Protein AF-A0A081K734-F1 (afdb_monomer)

Secondary structure (DSSP, 8-state):
-EEEEETT-PPTT-TTS-EEEEEEEE--EE--TTSSSTT-EEB-EEEEEEEESSHHHHHHHHHHHHHHHTT-SEEEE--TTT--SSEEEE-S-----BSS----B-TTSPBPPPTTBSP-SSHHHHHHHHHHHTT--HHHHTT---SS----SS---S--STTTTTTTTT--

Sequence (172 aa):
MTIELHKNKSVDGYPRVGSFKIIYNFRSGIQGKEHYHPGVRYDGTQRECFLPANSRGIEVLAMLKIAWERRLIFTIDKSETTQKENQIVWNGIHHKTSPTDDGGFDANGKPIYIRNAFPDMNYLDNVTLELASMGVRPSDIKGMNITKRTTLDGMKTEGDDEAFQLVSDAAK

InterPro domains:
  IPR039396 Deltex, C-terminal [PF18102] (1-136)
  IPR039398 Deltex family [PTHR12622] (1-136)
  IPR039399 Deltex, C-terminal domain superfamily [G3DSA:3.30.390.130] (1-137)

Nearest PDB structures (foldseek):
  3pg6-assembly2_B  TM=9.409E-01  e=2.836E-15  Homo sapiens
  6y5n-assembly2_B  TM=9.021E-01  e=1.923E-15  Homo sapiens
  6y5p-assembly1_A  TM=9.105E-01  e=9.696E-15  Homo sapiens
  6y2x-assembly1_A  TM=9.098E-01  e=1.627E-14  Homo sapiens
  6y3j-assembly1_A  TM=9.189E-01  e=7.688E-14  Homo sapiens

Mean predicted aligned error: 8.6 Å

Organism: NCBI:txid305900

Structure (mmCIF, N/CA/C/O backbone):
data_AF-A0A081K734-F1
#
_entry.id   AF-A0A081K734-F1
#
loop_
_atom_site.group_PDB
_atom_site.id
_atom_site.type_symbol
_atom_site.label_atom_id
_atom_site.label_alt_id
_atom_site.label_comp_id
_atom_site.label_asym_id
_atom_site.label_entity_id
_atom_site.label_seq_id
_atom_site.pdbx_PDB_ins_code
_atom_site.Cartn_x
_atom_site.Cartn_y
_atom_site.Cartn_z
_atom_site.occupancy
_atom_site.B_iso_or_equiv
_atom_site.auth_seq_id
_atom_site.auth_comp_id
_atom_site.auth_asym_id
_atom_site.auth_atom_id
_atom_site.pdbx_PDB_model_num
ATOM 1 N N . MET A 1 1 ? -6.985 8.214 -2.481 1.00 90.88 1 MET A N 1
ATOM 2 C CA . MET A 1 1 ? -5.807 7.658 -3.175 1.00 90.88 1 MET A CA 1
ATOM 3 C C 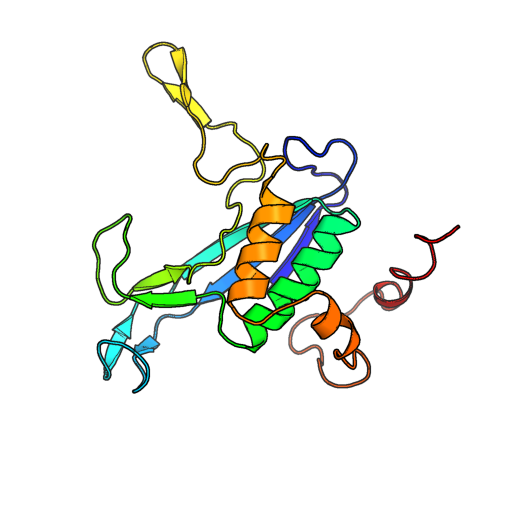. MET A 1 1 ? -5.440 8.603 -4.307 1.00 90.88 1 MET A C 1
ATOM 5 O O . MET A 1 1 ? -6.325 8.948 -5.078 1.00 90.88 1 MET A O 1
ATOM 9 N N . THR A 1 2 ? -4.181 9.027 -4.389 1.00 95.19 2 THR A N 1
ATOM 10 C CA . THR A 1 2 ? -3.638 9.853 -5.484 1.00 95.19 2 THR A CA 1
ATOM 11 C C . THR A 1 2 ? -2.547 9.065 -6.200 1.00 95.19 2 THR A C 1
ATOM 13 O O . THR A 1 2 ? -1.864 8.263 -5.565 1.00 95.19 2 THR A O 1
ATOM 16 N N . ILE A 1 3 ? -2.399 9.253 -7.512 1.00 96.38 3 ILE A N 1
ATOM 17 C CA . ILE A 1 3 ? -1.407 8.545 -8.326 1.00 96.38 3 ILE A CA 1
ATOM 18 C C . ILE A 1 3 ? -0.597 9.565 -9.117 1.00 96.38 3 ILE A C 1
ATOM 20 O O . ILE A 1 3 ? -1.166 10.406 -9.808 1.00 96.38 3 ILE A O 1
ATOM 24 N N . GLU A 1 4 ? 0.720 9.443 -9.044 1.00 97.06 4 GLU A N 1
ATOM 25 C CA . GLU A 1 4 ? 1.687 10.253 -9.777 1.00 97.06 4 GLU A CA 1
ATOM 26 C C . GLU A 1 4 ? 2.503 9.340 -10.700 1.00 97.06 4 GLU A C 1
ATOM 28 O O . GLU A 1 4 ? 3.000 8.297 -10.273 1.00 97.06 4 GLU A O 1
ATOM 33 N N . LEU A 1 5 ? 2.646 9.713 -11.975 1.00 96.69 5 LEU A N 1
ATOM 34 C CA . LEU A 1 5 ? 3.512 9.008 -12.922 1.00 96.69 5 LEU A CA 1
ATOM 35 C C . LEU A 1 5 ? 4.877 9.696 -12.989 1.00 96.69 5 LEU A C 1
ATOM 37 O O . LEU A 1 5 ? 4.996 10.833 -13.444 1.00 96.69 5 LEU A O 1
ATOM 41 N N . HIS A 1 6 ? 5.929 8.973 -12.628 1.00 95.31 6 HIS A N 1
ATOM 42 C CA . HIS A 1 6 ? 7.305 9.392 -12.843 1.00 95.31 6 HIS A CA 1
ATOM 43 C C . HIS A 1 6 ? 7.858 8.772 -14.131 1.00 95.31 6 HIS A C 1
ATOM 45 O O . HIS A 1 6 ? 8.355 7.646 -14.127 1.00 95.31 6 HIS A O 1
ATOM 51 N N . LYS A 1 7 ? 7.825 9.524 -15.238 1.00 91.38 7 LYS A N 1
ATOM 52 C CA . LYS A 1 7 ? 8.294 9.045 -16.555 1.00 91.38 7 LYS A CA 1
ATOM 53 C C . LYS A 1 7 ? 9.778 8.637 -16.567 1.00 91.38 7 LYS A C 1
ATOM 55 O O . LYS A 1 7 ? 10.128 7.646 -17.192 1.00 91.38 7 LYS A O 1
ATOM 60 N N . ASN A 1 8 ? 10.623 9.357 -15.824 1.00 92.50 8 ASN A N 1
ATOM 61 C CA . ASN A 1 8 ? 12.086 9.192 -15.842 1.00 92.50 8 ASN A CA 1
ATOM 62 C C . ASN A 1 8 ? 12.664 8.624 -14.533 1.00 92.50 8 ASN A C 1
ATOM 64 O O . ASN A 1 8 ? 13.848 8.803 -14.259 1.00 92.50 8 ASN A O 1
ATOM 68 N N . LYS A 1 9 ? 11.839 7.993 -13.687 1.00 94.44 9 LYS A N 1
ATOM 69 C CA . LYS A 1 9 ? 12.305 7.349 -12.449 1.00 94.44 9 LYS A CA 1
ATOM 70 C C . LYS A 1 9 ? 11.831 5.906 -12.420 1.00 94.44 9 LYS A C 1
ATOM 72 O O . LYS A 1 9 ? 10.650 5.658 -12.183 1.00 94.44 9 LYS A O 1
ATOM 77 N N . SER A 1 10 ? 12.745 4.981 -12.672 1.00 96.69 10 SER A N 1
ATOM 78 C CA . SER A 1 10 ? 12.504 3.546 -12.523 1.00 96.69 10 SER A CA 1
ATOM 79 C C . SER A 1 10 ? 12.528 3.140 -11.049 1.00 96.69 10 SER A C 1
ATOM 81 O O . SER A 1 10 ? 13.129 3.827 -10.226 1.00 96.69 10 SER A O 1
ATOM 83 N N . VAL A 1 11 ? 11.887 2.016 -10.735 1.00 97.56 11 VAL A N 1
ATOM 84 C CA . VAL A 1 11 ? 12.145 1.278 -9.491 1.00 97.56 11 VAL A CA 1
ATOM 85 C C . VAL A 1 11 ? 13.214 0.217 -9.747 1.00 97.56 11 VAL A C 1
ATOM 87 O O . VAL A 1 11 ? 13.365 -0.246 -10.886 1.00 97.56 11 VAL A O 1
ATOM 90 N N . ASP A 1 12 ? 13.941 -0.188 -8.708 1.00 96.94 12 ASP A N 1
ATOM 91 C CA . ASP A 1 12 ? 14.990 -1.197 -8.835 1.00 96.94 12 ASP A CA 1
ATOM 92 C C . ASP A 1 12 ? 14.443 -2.501 -9.430 1.00 96.94 12 ASP A C 1
ATOM 94 O O . ASP A 1 12 ? 13.332 -2.956 -9.145 1.00 96.94 12 ASP A O 1
ATOM 98 N N . GLY A 1 13 ? 15.230 -3.108 -10.317 1.00 95.75 13 GLY A N 1
ATOM 99 C CA . GLY A 1 13 ? 14.833 -4.325 -11.019 1.00 95.75 13 GLY A CA 1
ATOM 100 C C . GLY A 1 13 ? 13.932 -4.123 -12.244 1.00 95.75 13 GLY A C 1
ATOM 101 O O . GLY A 1 13 ? 13.741 -5.065 -13.008 1.00 95.75 13 GLY A O 1
ATOM 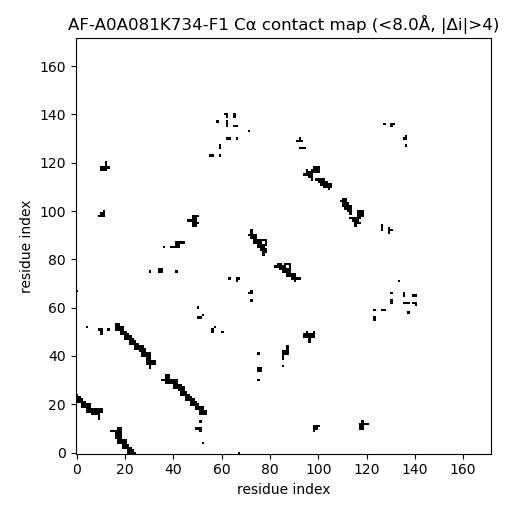102 N N . TYR A 1 14 ? 13.450 -2.902 -12.496 1.00 95.62 14 TYR A N 1
ATOM 103 C CA . TYR A 1 14 ? 12.657 -2.556 -13.680 1.00 95.62 14 TYR A CA 1
ATOM 104 C C . TYR A 1 14 ? 13.304 -1.386 -14.444 1.00 95.62 14 TYR A C 1
ATOM 106 O O . TYR A 1 14 ? 12.763 -0.279 -14.470 1.00 95.62 14 TYR A O 1
ATOM 114 N N . PRO A 1 15 ? 14.485 -1.586 -15.062 1.00 94.19 15 PRO A N 1
ATOM 115 C CA . PRO A 1 15 ? 15.198 -0.509 -15.738 1.00 94.19 15 PRO A CA 1
ATOM 116 C C . PRO A 1 15 ? 14.451 -0.037 -16.992 1.00 94.19 15 PRO A C 1
ATOM 118 O O . PRO A 1 15 ? 13.820 -0.831 -17.689 1.00 94.19 15 PRO A O 1
ATOM 121 N N . ARG A 1 16 ? 14.605 1.251 -17.331 1.00 92.81 16 ARG A N 1
ATOM 122 C CA . ARG A 1 16 ? 14.065 1.894 -18.552 1.00 92.81 16 ARG A CA 1
ATOM 123 C C . ARG A 1 16 ? 12.537 1.991 -18.629 1.00 92.81 16 ARG A C 1
ATOM 125 O O . ARG A 1 16 ? 12.017 2.400 -19.661 1.00 92.81 16 ARG A O 1
ATOM 132 N N . VAL A 1 17 ? 11.824 1.671 -17.553 1.00 94.38 17 VAL A N 1
ATOM 133 C CA . VAL A 1 17 ? 10.398 1.992 -17.406 1.00 94.38 17 VAL A CA 1
ATOM 134 C C . VAL A 1 17 ? 10.222 3.044 -16.319 1.00 94.38 17 VAL A C 1
ATOM 136 O O . VAL A 1 17 ? 11.021 3.111 -15.385 1.00 94.38 17 VAL A O 1
ATOM 139 N N . GLY A 1 18 ? 9.195 3.885 -16.434 1.00 96.50 18 GLY A N 1
ATOM 140 C CA . GLY A 1 18 ? 8.845 4.826 -15.370 1.00 96.50 18 GLY A CA 1
ATOM 141 C C . GLY A 1 18 ? 8.343 4.113 -14.110 1.00 96.50 18 GLY A C 1
ATOM 142 O O . GLY A 1 18 ? 8.350 2.883 -14.014 1.00 96.50 18 GLY A O 1
ATOM 143 N N . SER A 1 19 ? 7.829 4.878 -13.154 1.00 98.00 19 SER A N 1
ATOM 144 C CA . SER A 1 19 ? 7.158 4.336 -11.970 1.00 98.00 19 SER A CA 1
ATOM 145 C C . SER A 1 19 ? 5.876 5.089 -11.656 1.00 98.00 19 SER A C 1
ATOM 147 O O . SER A 1 19 ? 5.764 6.287 -11.906 1.00 98.00 19 SER A O 1
AT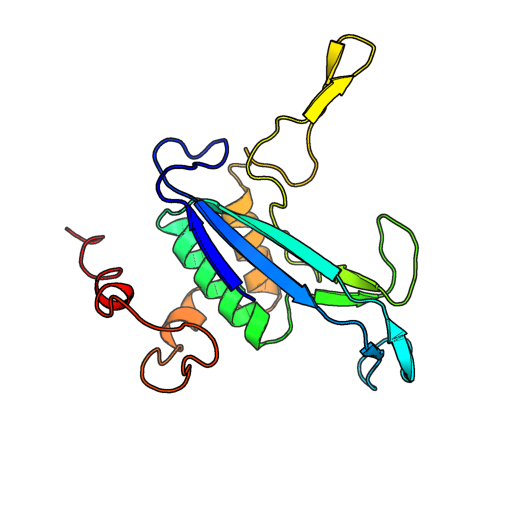OM 149 N N . PHE A 1 20 ? 4.903 4.385 -11.091 1.00 98.38 20 PHE A N 1
ATOM 150 C CA . PHE A 1 20 ? 3.770 5.003 -10.423 1.00 98.38 20 PHE A CA 1
ATOM 151 C C . PHE A 1 20 ? 4.106 5.171 -8.949 1.00 98.38 20 PHE A C 1
ATOM 153 O O . PHE A 1 20 ? 4.473 4.198 -8.291 1.00 98.38 20 PHE A O 1
ATOM 160 N N . LYS A 1 21 ? 3.933 6.382 -8.427 1.00 98.25 21 LYS A N 1
ATOM 161 C CA . LYS A 1 21 ? 3.871 6.651 -6.995 1.00 98.25 21 LYS A CA 1
ATOM 162 C C . LYS A 1 21 ? 2.404 6.761 -6.595 1.00 98.25 21 LYS A C 1
ATOM 164 O O . LYS A 1 21 ? 1.664 7.594 -7.110 1.00 98.25 21 LYS A O 1
ATOM 169 N N . ILE A 1 22 ? 1.978 5.903 -5.682 1.00 98.31 22 ILE A N 1
ATOM 170 C CA . ILE A 1 22 ? 0.630 5.882 -5.125 1.00 98.31 22 ILE A CA 1
ATOM 171 C C . ILE A 1 22 ? 0.699 6.479 -3.722 1.00 98.31 22 ILE A C 1
ATOM 173 O O . ILE A 1 22 ? 1.499 6.045 -2.891 1.00 98.31 22 ILE A O 1
ATOM 177 N N . ILE A 1 23 ? -0.161 7.458 -3.456 1.00 97.94 23 ILE A N 1
ATOM 178 C CA . ILE A 1 23 ? -0.246 8.155 -2.176 1.00 97.94 23 ILE A CA 1
ATOM 179 C C . ILE A 1 23 ? -1.616 7.885 -1.557 1.00 97.94 23 ILE A C 1
ATOM 181 O O . ILE A 1 23 ? -2.665 8.264 -2.093 1.00 97.94 23 ILE A O 1
ATOM 185 N N . TYR A 1 24 ? -1.608 7.245 -0.392 1.00 97.25 24 TYR A N 1
ATOM 186 C CA . TYR A 1 24 ? -2.777 7.113 0.467 1.00 97.25 24 TYR A CA 1
ATOM 187 C C . TYR A 1 24 ? -2.688 8.157 1.570 1.00 97.25 24 TYR A C 1
ATOM 189 O O . TYR A 1 24 ? -1.690 8.222 2.283 1.00 97.25 24 TYR A O 1
ATOM 197 N N . ASN A 1 25 ? -3.729 8.973 1.705 1.00 95.19 25 ASN A N 1
ATOM 198 C CA . ASN A 1 25 ? -3.804 10.012 2.721 1.00 95.19 25 ASN A CA 1
ATOM 199 C C . ASN A 1 25 ? -5.078 9.818 3.541 1.00 95.19 25 ASN A C 1
ATOM 201 O O . ASN A 1 25 ? -6.180 9.838 2.989 1.00 95.19 25 ASN A O 1
ATOM 205 N N . PHE A 1 26 ? -4.909 9.642 4.846 1.00 95.19 26 PHE A N 1
ATOM 206 C CA . PHE A 1 26 ? -5.985 9.477 5.805 1.00 95.19 26 PHE A C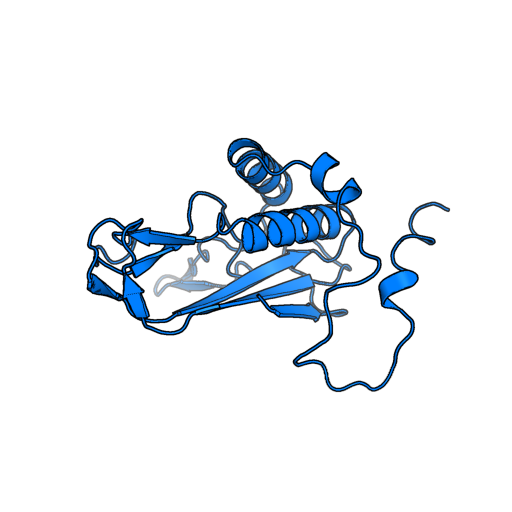A 1
ATOM 207 C C . PHE A 1 26 ? -5.932 10.579 6.850 1.00 95.19 26 PHE A C 1
ATOM 209 O O . PHE A 1 26 ? -4.891 10.853 7.445 1.00 95.19 26 PHE A O 1
ATOM 216 N N . ARG A 1 27 ? -7.092 11.172 7.123 1.00 96.25 27 ARG A N 1
ATOM 217 C CA . ARG A 1 27 ? -7.267 12.084 8.254 1.00 96.25 27 ARG A CA 1
ATOM 218 C C . ARG A 1 27 ? -7.504 11.278 9.530 1.00 96.25 27 ARG A C 1
ATOM 220 O O . ARG A 1 27 ? -8.001 10.157 9.461 1.00 96.25 27 ARG A O 1
ATOM 227 N N . SER A 1 28 ? -7.187 11.866 10.683 1.00 96.00 28 SER A N 1
ATOM 228 C CA . SER A 1 28 ? -7.637 11.328 11.971 1.00 96.00 28 SER A CA 1
ATOM 229 C C . SER A 1 28 ? -9.162 11.267 12.016 1.00 96.00 28 SER A C 1
ATOM 231 O O . SER A 1 28 ? -9.842 12.089 11.394 1.00 96.00 28 SER A O 1
ATOM 233 N N . GLY A 1 29 ? -9.696 10.339 12.799 1.00 96.44 29 GLY A N 1
ATOM 234 C CA . GLY A 1 29 ? -11.134 10.157 12.914 1.00 96.44 29 GLY A CA 1
ATOM 235 C C . GLY A 1 29 ? -11.536 9.382 14.157 1.00 96.44 29 GLY A C 1
ATOM 236 O O . GLY A 1 29 ? -10.741 9.170 15.073 1.00 96.44 29 GLY A O 1
ATOM 237 N N . ILE A 1 30 ? -12.805 8.986 14.175 1.00 97.62 30 ILE A N 1
ATOM 238 C CA . ILE A 1 30 ? -13.407 8.155 15.215 1.00 97.62 30 ILE A CA 1
ATOM 239 C C . ILE A 1 30 ? -13.812 6.827 14.585 1.00 97.62 30 ILE A C 1
ATOM 241 O O . ILE A 1 30 ? -14.371 6.803 13.487 1.00 97.62 30 ILE A O 1
ATOM 245 N N . GLN A 1 31 ? -13.512 5.728 15.267 1.00 97.19 31 GLN A N 1
ATOM 246 C CA . GLN A 1 31 ? -13.866 4.385 14.835 1.00 97.19 31 GLN A CA 1
ATOM 247 C C . GLN A 1 31 ? -15.388 4.219 14.738 1.00 97.19 31 GLN A C 1
ATOM 249 O O . GLN A 1 31 ? -16.118 4.433 15.708 1.00 97.19 31 GLN A O 1
ATOM 254 N N . GLY A 1 32 ? -15.856 3.836 13.547 1.00 93.62 32 GLY A N 1
ATOM 255 C CA . GLY A 1 32 ? -17.226 3.388 13.293 1.00 93.62 32 GLY A CA 1
ATOM 256 C C . GLY A 1 32 ? -17.571 2.056 13.972 1.00 93.62 32 GLY A C 1
ATOM 257 O O . GLY A 1 32 ? -16.734 1.437 14.626 1.00 93.62 32 GLY A O 1
ATOM 258 N N . LYS A 1 33 ? -18.822 1.612 13.807 1.00 95.88 33 LYS A N 1
ATOM 259 C CA . LYS A 1 33 ? -19.358 0.382 14.429 1.00 95.88 33 LYS A CA 1
ATOM 260 C C . LYS A 1 33 ? -18.709 -0.899 13.898 1.00 95.88 33 LYS A C 1
ATOM 262 O O . LYS A 1 33 ? -18.798 -1.936 14.536 1.00 95.88 33 LYS A O 1
ATOM 267 N N . GLU A 1 34 ? -18.116 -0.813 12.718 1.00 89.88 34 GLU A N 1
ATOM 268 C CA . GLU A 1 34 ? -17.415 -1.875 12.010 1.00 89.88 34 GLU A CA 1
ATOM 269 C C . GLU A 1 34 ? -15.986 -2.117 12.513 1.00 89.88 34 GLU A C 1
ATOM 271 O O . GLU A 1 34 ? -15.402 -3.146 12.187 1.00 89.88 34 GLU A O 1
ATOM 276 N N . HIS A 1 35 ? -15.413 -1.187 13.283 1.00 92.56 35 HIS A N 1
ATOM 277 C CA . HIS A 1 35 ? -14.051 -1.313 13.801 1.00 92.56 35 HIS A CA 1
ATOM 278 C C . HIS A 1 35 ? -14.026 -1.970 15.184 1.00 92.56 35 HIS A C 1
ATOM 280 O O . HIS A 1 35 ? -15.038 -2.021 15.882 1.00 92.56 35 HIS A O 1
ATOM 286 N N . TYR A 1 36 ? -12.841 -2.427 15.597 1.00 89.69 36 TYR A N 1
ATOM 287 C CA . TYR A 1 36 ? -12.644 -3.172 16.842 1.00 89.69 36 TYR A CA 1
ATOM 288 C C . TYR A 1 36 ? -13.041 -2.381 18.103 1.00 89.69 36 TYR A C 1
ATOM 290 O O . TYR A 1 36 ? -13.608 -2.953 19.032 1.00 89.69 36 TYR A O 1
ATOM 298 N N . HIS A 1 37 ? -12.824 -1.059 18.123 1.00 94.00 37 HIS A N 1
ATOM 299 C CA . HIS A 1 37 ? -13.179 -0.189 19.249 1.00 94.00 37 HIS A CA 1
ATOM 300 C C . HIS A 1 37 ? -14.077 0.990 18.820 1.00 94.00 37 HIS A C 1
ATOM 302 O O . HIS A 1 37 ? -13.594 2.121 18.687 1.00 94.00 37 HIS A O 1
ATOM 308 N N . PRO A 1 38 ? -15.395 0.784 18.620 1.00 96.38 38 PRO A N 1
ATOM 309 C CA . PRO A 1 38 ? -16.305 1.849 18.200 1.00 96.38 38 PRO A CA 1
ATOM 310 C C . PRO A 1 38 ? -16.290 3.058 19.147 1.00 96.38 38 PRO A C 1
ATOM 312 O O . PRO A 1 38 ? -16.317 2.913 20.368 1.00 96.38 38 PRO A O 1
ATOM 315 N N . GLY A 1 39 ? -16.272 4.269 18.586 1.00 97.19 39 GLY A N 1
ATOM 316 C CA . GLY A 1 39 ? -16.233 5.525 19.347 1.00 97.19 39 GLY A CA 1
ATOM 317 C C . GLY A 1 39 ? -14.835 5.968 19.798 1.00 97.19 39 GLY A C 1
ATOM 318 O O . GLY A 1 39 ? -14.680 7.100 20.256 1.00 97.19 39 GLY A O 1
ATOM 319 N N . VAL A 1 40 ? -13.806 5.135 19.623 1.00 97.94 40 VAL A N 1
ATOM 320 C CA . VAL A 1 40 ? -12.419 5.476 19.970 1.00 97.94 40 VAL A CA 1
ATOM 321 C C . VAL A 1 40 ? -11.731 6.210 18.818 1.00 97.94 40 VAL A C 1
ATOM 323 O O . VAL A 1 40 ? -11.957 5.925 17.640 1.00 97.94 40 VAL A O 1
ATOM 326 N N . ARG A 1 41 ? -10.875 7.181 19.148 1.00 97.69 41 ARG A N 1
ATOM 327 C CA . ARG A 1 41 ? -10.091 7.938 18.163 1.00 97.69 41 ARG A CA 1
ATOM 328 C C . ARG A 1 41 ? -9.001 7.073 17.523 1.00 97.69 41 ARG A C 1
ATOM 330 O O . ARG A 1 41 ? -8.367 6.271 18.200 1.00 97.69 41 ARG A O 1
ATOM 337 N N . TYR A 1 42 ? -8.739 7.317 16.243 1.00 97.38 42 TYR A N 1
ATOM 338 C CA . TYR A 1 42 ? -7.523 6.900 15.546 1.00 97.38 42 TYR A CA 1
ATOM 339 C C . TYR A 1 42 ? -6.839 8.112 14.905 1.00 97.38 42 TYR A C 1
ATOM 341 O O . TYR A 1 42 ? -7.488 9.113 14.572 1.00 97.38 42 TYR A O 1
ATOM 349 N N . ASP A 1 43 ? -5.526 8.020 14.710 1.00 95.69 43 ASP A N 1
ATOM 350 C CA . ASP A 1 43 ? -4.749 9.082 14.078 1.00 95.69 43 ASP A CA 1
ATOM 351 C C . ASP A 1 43 ? -4.598 8.875 12.570 1.00 95.69 43 ASP A C 1
ATOM 353 O O . ASP A 1 43 ? -4.524 7.753 12.067 1.00 95.69 43 ASP A O 1
ATOM 357 N N . GLY A 1 44 ? -4.584 9.992 11.842 1.00 95.31 44 GLY A N 1
ATOM 358 C CA . GLY A 1 44 ? -4.365 10.017 10.406 1.00 95.31 44 GLY A CA 1
ATOM 359 C C . GLY A 1 44 ? -2.946 9.600 10.042 1.00 95.31 44 GLY A C 1
ATOM 360 O O . GLY A 1 44 ? -2.020 9.644 10.852 1.00 95.31 44 GLY A O 1
ATOM 361 N N . THR A 1 45 ? -2.765 9.208 8.789 1.00 95.75 45 THR A N 1
ATOM 362 C CA . THR A 1 45 ? -1.462 8.802 8.271 1.00 95.75 45 THR A CA 1
ATOM 363 C C . THR A 1 45 ? -1.384 9.050 6.774 1.00 95.75 45 THR A C 1
ATOM 365 O O . THR A 1 45 ? -2.400 9.086 6.078 1.00 95.75 45 THR A O 1
ATOM 368 N N . GLN A 1 46 ? -0.160 9.175 6.275 1.00 97.06 46 GLN A N 1
ATOM 369 C CA . GLN A 1 46 ? 0.136 9.177 4.853 1.00 97.06 46 GLN A CA 1
ATOM 370 C C . GLN A 1 46 ? 1.073 8.012 4.548 1.00 97.06 46 GLN A C 1
ATOM 372 O O . GLN A 1 46 ? 2.043 7.771 5.270 1.00 97.06 46 GLN A O 1
ATOM 377 N N . ARG A 1 47 ? 0.775 7.278 3.477 1.00 96.62 47 ARG A N 1
ATOM 378 C CA . ARG A 1 47 ? 1.596 6.172 2.982 1.00 96.62 47 ARG A CA 1
ATOM 379 C C . ARG A 1 47 ? 1.887 6.385 1.510 1.00 96.62 47 ARG A C 1
ATOM 381 O O . ARG A 1 47 ? 0.983 6.696 0.736 1.00 96.62 47 ARG A O 1
ATOM 388 N N . GLU A 1 48 ? 3.141 6.181 1.143 1.00 98.00 48 GLU A N 1
ATOM 389 C CA . GLU A 1 48 ? 3.604 6.227 -0.236 1.00 98.00 48 GLU A CA 1
ATOM 390 C C . GLU A 1 48 ? 4.059 4.836 -0.654 1.00 98.00 48 GLU A C 1
ATOM 392 O O . GLU A 1 48 ? 4.636 4.092 0.143 1.00 98.00 48 GLU A O 1
ATOM 397 N N . CYS A 1 49 ? 3.762 4.471 -1.893 1.00 98.19 49 CYS A N 1
ATOM 398 C CA . CYS A 1 49 ? 4.142 3.183 -2.445 1.00 98.19 49 CYS A CA 1
ATOM 399 C C . CYS A 1 49 ? 4.331 3.249 -3.956 1.00 98.19 49 CYS A C 1
ATOM 401 O O . CYS A 1 49 ? 3.923 4.216 -4.599 1.00 98.19 49 CYS A O 1
ATOM 403 N N . PHE A 1 50 ? 4.987 2.233 -4.507 1.00 98.56 50 PHE A N 1
ATOM 404 C CA . PHE A 1 50 ? 5.531 2.277 -5.854 1.00 98.56 50 PHE A CA 1
ATOM 405 C C . PHE A 1 50 ? 5.158 1.041 -6.672 1.00 98.56 50 PHE A C 1
ATOM 407 O O . PHE A 1 50 ? 5.088 -0.076 -6.156 1.00 98.56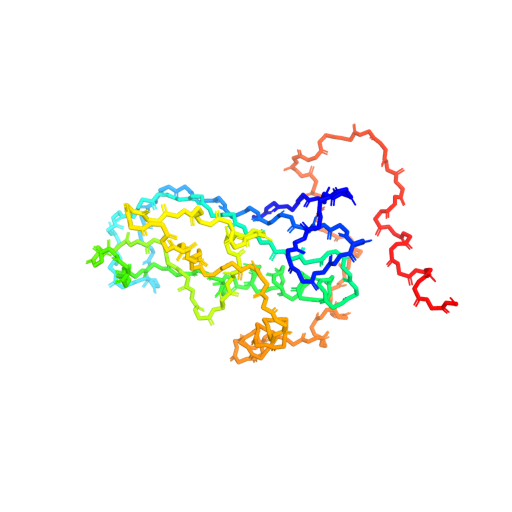 50 PHE A O 1
ATOM 414 N N . LEU A 1 51 ? 4.953 1.252 -7.972 1.00 98.44 51 LEU A N 1
ATOM 415 C CA . LEU A 1 51 ? 4.834 0.208 -8.991 1.00 98.44 51 LEU A CA 1
ATOM 416 C C . LEU A 1 51 ? 5.686 0.587 -10.209 1.00 98.44 51 LEU A C 1
ATOM 418 O O . LEU A 1 51 ? 5.770 1.774 -10.531 1.00 98.44 51 LEU A O 1
ATOM 422 N N . PRO A 1 52 ? 6.279 -0.376 -10.933 1.00 98.06 52 PRO A N 1
ATOM 423 C CA . PRO A 1 52 ? 6.847 -0.093 -12.245 1.00 98.06 52 PRO A CA 1
ATOM 424 C C . PRO A 1 52 ? 5.737 0.332 -13.219 1.00 98.06 52 PRO A C 1
ATOM 426 O O . PRO A 1 52 ? 4.657 -0.255 -13.238 1.00 98.06 52 PRO A O 1
ATOM 429 N N . ALA A 1 53 ? 5.992 1.334 -14.058 1.00 97.06 53 ALA A N 1
ATOM 430 C CA . ALA A 1 53 ? 5.048 1.796 -15.075 1.00 97.06 53 ALA A CA 1
ATOM 431 C C . ALA A 1 53 ? 5.158 0.955 -16.358 1.00 97.06 53 ALA A C 1
ATOM 433 O O . ALA A 1 53 ? 5.504 1.456 -17.426 1.00 97.06 53 ALA A O 1
ATOM 434 N N . ASN A 1 54 ? 4.904 -0.347 -16.229 1.00 94.69 54 ASN A N 1
ATOM 435 C CA . ASN A 1 54 ? 4.825 -1.311 -17.328 1.00 94.69 54 ASN A CA 1
ATOM 436 C C . ASN A 1 54 ? 3.438 -1.980 -17.361 1.00 94.69 54 ASN A C 1
ATOM 438 O O . ASN A 1 54 ? 2.590 -1.701 -16.515 1.00 94.69 54 ASN A O 1
ATOM 442 N N . SER A 1 55 ? 3.196 -2.876 -18.321 1.00 95.81 55 SER A N 1
ATOM 443 C CA . SER A 1 55 ? 1.891 -3.532 -18.505 1.00 95.81 55 SER A CA 1
ATOM 444 C C . SER A 1 55 ? 1.371 -4.232 -17.241 1.00 95.81 55 SER A C 1
ATOM 446 O O . SER A 1 55 ? 0.225 -4.019 -16.848 1.00 95.81 55 SER A O 1
ATOM 448 N N . ARG A 1 56 ? 2.219 -5.008 -16.554 1.00 96.31 56 ARG A N 1
ATOM 449 C CA . ARG A 1 56 ? 1.857 -5.697 -15.301 1.00 96.31 56 ARG A CA 1
ATOM 450 C C . ARG A 1 56 ? 1.602 -4.718 -14.154 1.00 96.31 56 ARG A C 1
ATOM 452 O O . ARG A 1 56 ? 0.646 -4.889 -13.407 1.00 96.31 56 ARG A O 1
ATOM 459 N N . GLY A 1 57 ? 2.411 -3.668 -14.031 1.00 97.00 57 GLY A N 1
ATOM 460 C CA . GLY A 1 57 ? 2.203 -2.624 -13.030 1.00 97.00 57 GLY A CA 1
ATOM 461 C C . GLY A 1 57 ? 0.925 -1.813 -13.261 1.00 97.00 57 GLY A C 1
ATOM 462 O O . GLY A 1 57 ? 0.256 -1.463 -12.294 1.00 97.00 57 GLY A O 1
ATOM 463 N N . ILE A 1 58 ? 0.535 -1.568 -14.517 1.00 96.62 58 ILE A N 1
ATOM 464 C CA . ILE A 1 58 ? -0.747 -0.932 -14.874 1.00 96.62 58 ILE A CA 1
ATOM 465 C C . ILE A 1 58 ? -1.929 -1.815 -14.456 1.00 96.62 58 ILE A C 1
ATOM 467 O O . ILE A 1 58 ? -2.893 -1.311 -13.878 1.00 96.62 58 ILE A O 1
ATOM 471 N N . GLU A 1 59 ? -1.850 -3.123 -14.708 1.00 96.69 59 GLU A N 1
ATOM 472 C CA . GLU A 1 59 ? -2.880 -4.082 -14.290 1.00 96.69 59 GLU A CA 1
ATOM 473 C C . GLU A 1 59 ? -3.043 -4.095 -12.762 1.00 96.69 59 GLU A C 1
ATOM 475 O O . GLU A 1 59 ? -4.149 -3.890 -12.255 1.00 96.69 59 GLU A O 1
ATOM 480 N N . VAL A 1 60 ? -1.936 -4.227 -12.021 1.00 98.25 60 VAL A N 1
ATOM 481 C CA . VAL A 1 60 ? -1.942 -4.171 -10.550 1.00 98.25 60 VAL A CA 1
ATOM 482 C C . VAL A 1 60 ? -2.473 -2.826 -10.050 1.00 98.25 60 VAL A C 1
ATOM 484 O O . VAL A 1 60 ? -3.290 -2.797 -9.132 1.00 98.25 60 VAL A O 1
ATOM 487 N N . LEU A 1 61 ? -2.084 -1.705 -10.665 1.00 98.19 61 LEU A N 1
ATOM 488 C CA . LEU A 1 61 ? -2.593 -0.380 -10.303 1.00 98.19 61 LEU A CA 1
ATOM 489 C C . LEU A 1 61 ? -4.119 -0.291 -10.457 1.00 98.19 61 LEU A C 1
ATOM 491 O O . LEU A 1 61 ? -4.793 0.271 -9.592 1.00 98.19 61 LEU A O 1
ATOM 495 N N . ALA A 1 62 ? -4.675 -0.840 -11.539 1.00 96.69 62 ALA A N 1
ATOM 496 C CA . ALA A 1 62 ? -6.119 -0.877 -11.752 1.00 96.69 62 ALA A CA 1
ATOM 497 C C . ALA A 1 62 ? -6.827 -1.741 -10.695 1.00 96.69 62 ALA A C 1
ATOM 499 O O . ALA A 1 62 ? -7.848 -1.329 -10.142 1.00 96.69 62 ALA A O 1
ATOM 500 N N . MET A 1 63 ? -6.253 -2.893 -10.344 1.00 97.94 63 MET A N 1
ATOM 501 C CA . MET A 1 63 ? -6.775 -3.744 -9.271 1.00 97.94 63 MET A CA 1
ATOM 502 C C . MET A 1 63 ? -6.703 -3.056 -7.899 1.00 97.94 63 MET A C 1
ATOM 504 O O . MET A 1 63 ? -7.671 -3.096 -7.142 1.00 97.94 63 MET A O 1
ATOM 508 N N . LEU A 1 64 ? -5.614 -2.346 -7.590 1.00 98.31 64 LEU A N 1
ATOM 509 C CA . LEU A 1 64 ? -5.491 -1.567 -6.354 1.00 98.31 64 LEU A CA 1
ATOM 510 C C . LEU A 1 64 ? -6.536 -0.451 -6.266 1.00 98.31 64 LEU A C 1
ATOM 512 O O . LEU A 1 64 ? -7.079 -0.224 -5.188 1.00 98.31 64 LEU A O 1
ATOM 516 N N . LYS A 1 65 ? -6.880 0.208 -7.381 1.00 96.81 65 LYS A N 1
ATOM 517 C CA . LYS A 1 65 ? -7.995 1.172 -7.411 1.00 96.81 65 LYS A CA 1
ATOM 518 C C . LYS A 1 65 ? -9.323 0.510 -7.040 1.00 96.81 65 LYS A C 1
ATOM 520 O O . LYS A 1 65 ? -10.067 1.060 -6.237 1.00 96.81 65 LYS A O 1
ATOM 525 N N . ILE A 1 66 ? -9.609 -0.680 -7.573 1.00 96.38 66 ILE A N 1
ATOM 526 C CA . ILE A 1 66 ? -10.821 -1.440 -7.216 1.00 96.38 66 ILE A CA 1
ATOM 527 C C . ILE A 1 66 ? -10.816 -1.784 -5.723 1.00 96.38 66 ILE A C 1
ATOM 529 O O . ILE A 1 66 ? -11.809 -1.558 -5.032 1.00 96.38 66 ILE A O 1
ATOM 533 N N . ALA A 1 67 ? -9.700 -2.302 -5.209 1.00 97.75 67 ALA A N 1
ATOM 534 C CA . ALA A 1 67 ? -9.555 -2.631 -3.795 1.00 97.75 67 ALA A CA 1
ATOM 535 C C . ALA A 1 67 ? -9.682 -1.392 -2.889 1.00 97.75 67 ALA A C 1
ATOM 537 O O . ALA A 1 67 ? -10.274 -1.482 -1.813 1.00 97.75 67 ALA A O 1
ATOM 538 N N . TRP A 1 68 ? -9.191 -0.230 -3.326 1.00 96.25 68 TRP A N 1
ATOM 539 C CA . TRP A 1 68 ? -9.365 1.046 -2.634 1.00 96.25 68 TRP A CA 1
ATOM 540 C C . TRP A 1 68 ? -10.842 1.450 -2.536 1.00 96.25 68 TRP A C 1
ATOM 542 O O . TRP A 1 68 ? -11.323 1.708 -1.433 1.00 96.25 68 TRP A O 1
ATOM 552 N N . GLU A 1 69 ? -11.580 1.434 -3.650 1.00 95.00 69 GLU A N 1
ATOM 553 C CA . GLU A 1 69 ? -13.018 1.759 -3.668 1.00 95.00 69 GLU A CA 1
ATOM 554 C C . GLU A 1 69 ? -13.843 0.788 -2.813 1.00 95.00 69 GLU A C 1
ATOM 556 O O . GLU A 1 69 ? -14.796 1.179 -2.138 1.00 95.00 69 GLU A O 1
ATOM 561 N N . ARG A 1 70 ? -13.432 -0.484 -2.772 1.00 94.94 70 ARG A N 1
ATOM 562 C CA . ARG A 1 70 ? -14.030 -1.516 -1.915 1.00 94.94 70 ARG A CA 1
ATOM 563 C C . ARG A 1 70 ? -13.557 -1.453 -0.453 1.00 94.94 70 ARG A C 1
ATOM 565 O O . ARG A 1 70 ? -13.971 -2.294 0.337 1.00 94.94 70 ARG A O 1
ATOM 572 N N . ARG A 1 71 ? -12.727 -0.467 -0.078 1.00 94.75 71 ARG A N 1
ATOM 573 C CA . ARG A 1 71 ? -12.168 -0.271 1.276 1.00 94.75 71 ARG A CA 1
ATOM 574 C C . ARG A 1 71 ? -11.363 -1.471 1.799 1.00 94.75 71 ARG A C 1
ATOM 576 O O . ARG A 1 71 ? -11.398 -1.771 2.984 1.00 94.75 71 ARG A O 1
ATOM 583 N N . LEU A 1 72 ? -10.631 -2.153 0.918 1.00 96.94 72 LEU A N 1
ATOM 584 C CA . LEU A 1 72 ? -9.907 -3.390 1.243 1.00 96.94 72 LEU A CA 1
ATOM 585 C C . LEU A 1 72 ? -8.426 -3.176 1.579 1.00 96.94 72 LEU A C 1
ATOM 587 O O . LEU A 1 72 ? -7.822 -4.063 2.169 1.00 96.94 72 LEU A O 1
ATOM 591 N N . ILE A 1 73 ? -7.831 -2.034 1.212 1.00 97.94 73 ILE A N 1
ATOM 592 C CA . ILE A 1 73 ? -6.376 -1.805 1.340 1.00 97.94 73 ILE A CA 1
ATOM 593 C C . ILE A 1 73 ? -5.931 -1.615 2.800 1.00 97.94 73 ILE A C 1
ATOM 595 O O . ILE A 1 73 ? -4.843 -2.049 3.184 1.00 97.94 73 ILE A O 1
ATOM 599 N N . PHE A 1 74 ? -6.758 -0.952 3.609 1.00 97.44 74 PHE A N 1
ATOM 600 C CA . PHE A 1 74 ? -6.447 -0.595 4.991 1.00 97.44 74 PHE A CA 1
ATOM 601 C C . PHE A 1 74 ? -7.590 -0.975 5.924 1.00 97.44 74 PHE A C 1
ATOM 603 O O . PHE A 1 74 ? -8.746 -1.024 5.511 1.00 97.44 74 PHE A O 1
ATOM 610 N N . THR A 1 75 ? -7.250 -1.160 7.193 1.00 95.81 75 THR A N 1
ATOM 611 C CA . THR A 1 75 ? -8.195 -1.302 8.303 1.00 95.81 75 THR A CA 1
ATOM 612 C C . THR A 1 75 ? -7.702 -0.496 9.509 1.00 95.81 75 THR A C 1
ATOM 614 O O . THR A 1 75 ? -6.625 0.110 9.459 1.00 95.81 75 THR A O 1
ATOM 617 N N . ILE A 1 76 ? -8.490 -0.463 10.584 1.00 96.44 76 ILE A N 1
ATOM 618 C CA . ILE A 1 76 ? -8.073 0.072 11.881 1.00 96.44 76 ILE A CA 1
ATOM 619 C C . ILE A 1 76 ? -7.872 -1.091 12.839 1.00 96.44 76 ILE A C 1
ATOM 621 O O . ILE A 1 76 ? -8.826 -1.795 13.159 1.00 96.44 76 ILE A O 1
ATOM 625 N N . ASP A 1 77 ? -6.638 -1.263 13.302 1.00 94.31 77 ASP A N 1
ATOM 626 C CA . ASP A 1 77 ? -6.257 -2.357 14.193 1.00 94.31 77 ASP A CA 1
ATOM 627 C C . ASP A 1 77 ? -4.988 -1.997 14.993 1.00 94.31 77 ASP A C 1
ATOM 629 O O . ASP A 1 77 ? -4.499 -0.857 14.972 1.00 94.31 77 ASP A O 1
ATOM 633 N N . LYS A 1 78 ? -4.439 -2.967 15.720 1.00 93.94 78 LYS A N 1
ATOM 634 C CA . LYS A 1 78 ? -3.126 -2.906 16.341 1.00 93.94 78 LYS A CA 1
ATOM 635 C C . LYS A 1 78 ? -2.027 -2.991 15.282 1.00 93.94 78 LYS A C 1
ATOM 637 O O . LYS A 1 78 ? -1.915 -3.949 14.527 1.00 93.94 78 LYS A O 1
ATOM 642 N N . SER A 1 79 ? -1.155 -1.988 15.257 1.00 92.19 79 SER A N 1
ATOM 643 C CA . SER A 1 79 ? 0.035 -1.976 14.409 1.00 92.19 79 SER A CA 1
ATOM 644 C C . SER A 1 79 ? 1.016 -3.061 14.845 1.00 92.19 79 SER A C 1
ATOM 646 O O . SER A 1 79 ? 1.547 -3.006 15.950 1.00 92.19 79 SER A O 1
ATOM 648 N N . GLU A 1 80 ? 1.340 -3.997 13.956 1.00 88.25 80 GLU A N 1
ATOM 649 C CA . GLU A 1 80 ? 2.338 -5.038 14.242 1.00 88.25 80 GLU A CA 1
ATOM 650 C C . GLU A 1 80 ? 3.737 -4.463 14.508 1.00 88.25 80 GLU A C 1
ATOM 652 O O . GLU A 1 80 ? 4.464 -4.931 15.380 1.00 88.25 80 GLU A O 1
ATOM 657 N N . THR A 1 81 ? 4.124 -3.409 13.789 1.00 87.44 81 THR A N 1
ATOM 658 C CA . THR A 1 81 ? 5.466 -2.821 13.905 1.00 87.44 81 THR A CA 1
ATOM 659 C C . THR A 1 81 ? 5.650 -1.982 15.163 1.00 87.44 81 THR A C 1
ATOM 661 O O . THR A 1 81 ? 6.730 -1.988 15.743 1.00 87.44 81 THR A O 1
ATOM 664 N N . THR A 1 82 ? 4.621 -1.244 15.585 1.00 90.19 82 THR A N 1
ATOM 665 C CA . THR A 1 82 ? 4.718 -0.320 16.733 1.00 90.19 82 THR A CA 1
ATOM 666 C C . THR A 1 82 ? 4.005 -0.820 17.982 1.00 90.19 82 THR A C 1
ATOM 668 O O . THR A 1 82 ? 4.136 -0.210 19.039 1.00 90.19 82 THR A O 1
ATOM 671 N N . GLN A 1 83 ? 3.230 -1.900 17.859 1.00 94.56 83 GLN A N 1
ATOM 672 C CA . GLN A 1 83 ? 2.374 -2.476 18.899 1.00 94.56 83 GLN A CA 1
ATOM 673 C C . GLN A 1 83 ? 1.291 -1.525 19.438 1.00 94.56 83 GLN A C 1
ATOM 675 O O . GLN A 1 83 ? 0.639 -1.841 20.431 1.00 94.56 83 GLN A O 1
ATOM 680 N N . LYS A 1 84 ? 1.056 -0.384 18.776 1.00 94.56 84 LYS A N 1
ATOM 681 C CA . LYS A 1 84 ? 0.014 0.582 19.142 1.00 94.56 84 LYS A CA 1
ATOM 682 C C . LYS A 1 84 ? -1.341 0.172 18.581 1.00 94.56 84 LYS A C 1
ATOM 684 O O . LYS A 1 84 ? -1.434 -0.198 17.414 1.00 94.56 84 LYS A O 1
ATOM 689 N N . GLU A 1 85 ? -2.381 0.296 19.395 1.00 96.12 85 GLU A N 1
ATOM 690 C CA . GLU A 1 85 ? -3.775 0.069 19.001 1.00 96.12 85 GLU A CA 1
ATOM 691 C C . GLU A 1 85 ? -4.393 1.287 18.304 1.00 96.12 85 GLU A C 1
ATOM 693 O O . GLU A 1 85 ? -3.851 2.398 18.354 1.00 96.12 85 GLU A O 1
ATOM 698 N N . ASN A 1 86 ? -5.565 1.081 17.694 1.00 96.25 86 ASN A N 1
ATOM 699 C CA . ASN A 1 86 ? -6.367 2.129 17.055 1.00 96.25 86 ASN A CA 1
ATOM 700 C C . ASN A 1 86 ? -5.597 2.851 15.935 1.00 96.25 86 ASN A C 1
ATOM 702 O O . ASN A 1 86 ? -5.658 4.074 15.812 1.00 96.25 86 ASN A O 1
ATOM 706 N N . GLN A 1 87 ? -4.822 2.096 15.151 1.00 97.00 87 GLN A N 1
ATOM 707 C CA . GLN A 1 87 ? -3.986 2.620 14.075 1.00 97.00 87 GLN A CA 1
ATOM 708 C C . GLN A 1 87 ? -4.533 2.216 12.714 1.00 97.00 87 GLN A C 1
ATOM 710 O O . GLN A 1 87 ? -5.036 1.112 12.542 1.00 97.00 87 GLN A O 1
ATOM 715 N N . ILE A 1 88 ? -4.352 3.086 11.721 1.00 96.62 88 ILE A N 1
ATOM 716 C CA . ILE A 1 88 ? -4.580 2.731 10.320 1.00 96.62 88 ILE A CA 1
ATOM 717 C C . ILE A 1 88 ? -3.429 1.829 9.858 1.00 96.62 88 ILE A C 1
ATOM 719 O O . ILE A 1 88 ? -2.270 2.261 9.798 1.00 96.62 88 ILE A O 1
ATOM 723 N N . VAL A 1 89 ? -3.748 0.579 9.532 1.00 96.38 89 VAL A N 1
ATOM 724 C CA . VAL A 1 89 ? -2.784 -0.468 9.166 1.00 96.38 89 VAL A CA 1
ATOM 725 C C . VAL A 1 89 ? -3.120 -1.084 7.810 1.00 96.38 89 VAL A C 1
ATOM 727 O O . VAL A 1 89 ? -4.264 -1.030 7.358 1.00 96.38 89 VAL A O 1
ATOM 730 N N . TRP A 1 90 ? -2.111 -1.650 7.143 1.00 96.62 90 TRP A N 1
ATOM 731 C CA . TRP A 1 90 ? -2.306 -2.431 5.918 1.00 96.62 90 TRP A CA 1
ATOM 732 C C . TRP A 1 90 ? -3.183 -3.653 6.200 1.00 96.62 90 TRP A C 1
ATOM 734 O O . TRP A 1 90 ? -3.049 -4.270 7.252 1.00 96.62 90 TRP A O 1
ATOM 744 N N . ASN A 1 91 ? -4.041 -4.019 5.251 1.00 96.12 91 ASN A N 1
ATOM 745 C CA . ASN A 1 91 ? -5.018 -5.095 5.414 1.00 96.12 91 ASN A CA 1
ATOM 746 C C . ASN A 1 91 ? -4.734 -6.274 4.466 1.00 96.12 91 ASN A C 1
ATOM 748 O O . ASN A 1 91 ? -5.516 -6.580 3.571 1.00 96.12 91 ASN A O 1
ATOM 752 N N . GLY A 1 92 ? -3.559 -6.893 4.615 1.00 94.25 92 GLY A N 1
ATOM 753 C CA . GLY A 1 92 ? -3.194 -8.122 3.894 1.00 94.25 92 GLY A CA 1
ATOM 754 C C . GLY A 1 92 ? -2.795 -7.966 2.419 1.00 94.25 92 GLY A C 1
ATOM 755 O O . GLY A 1 92 ? -2.444 -8.961 1.797 1.00 94.25 92 GLY A O 1
ATOM 756 N N . ILE A 1 93 ? -2.809 -6.745 1.870 1.00 97.94 93 ILE A N 1
ATOM 757 C CA . ILE A 1 93 ? -2.317 -6.438 0.516 1.00 97.94 93 ILE A CA 1
ATOM 758 C C . ILE A 1 93 ? -0.988 -5.690 0.639 1.00 97.94 93 ILE A C 1
ATOM 760 O O . ILE A 1 93 ? -0.946 -4.510 1.018 1.00 97.94 93 ILE A O 1
ATOM 764 N N . HIS A 1 94 ? 0.110 -6.370 0.328 1.00 97.62 94 HIS A N 1
ATOM 765 C CA . HIS A 1 94 ? 1.450 -5.827 0.476 1.00 97.62 94 HIS A CA 1
ATOM 766 C C . HIS A 1 94 ? 1.730 -4.749 -0.567 1.00 97.62 94 HIS A C 1
ATOM 768 O O . HIS A 1 94 ? 1.384 -4.863 -1.739 1.00 97.62 94 HIS A O 1
ATOM 774 N N . HIS A 1 95 ? 2.396 -3.686 -0.122 1.00 98.38 95 HIS A N 1
ATOM 775 C CA . HIS A 1 95 ? 2.811 -2.572 -0.964 1.00 98.38 95 HIS A CA 1
ATOM 776 C C . HIS A 1 95 ? 4.316 -2.364 -0.852 1.00 98.38 95 HIS A C 1
ATOM 778 O O . HIS A 1 95 ? 4.885 -2.451 0.240 1.00 98.38 95 HIS A O 1
ATOM 784 N N . LYS A 1 96 ? 4.956 -2.016 -1.970 1.00 98.31 96 LYS A N 1
ATOM 785 C CA . LYS A 1 96 ? 6.348 -1.562 -1.967 1.00 98.31 96 LYS A CA 1
ATOM 786 C C . LYS A 1 96 ? 6.425 -0.103 -1.558 1.00 98.31 96 LYS A C 1
ATOM 788 O O . LYS A 1 96 ? 6.010 0.767 -2.316 1.00 98.31 96 LYS A O 1
ATOM 793 N N . THR A 1 97 ? 6.926 0.168 -0.357 1.00 97.12 97 THR A N 1
ATOM 794 C CA . THR A 1 97 ? 7.004 1.520 0.222 1.00 97.12 97 THR A CA 1
ATOM 795 C C . THR A 1 97 ? 8.312 2.241 -0.096 1.00 97.12 97 THR A C 1
ATOM 797 O O . THR A 1 97 ? 8.463 3.400 0.275 1.00 97.12 97 THR A O 1
ATOM 800 N N . SER A 1 98 ? 9.243 1.581 -0.792 1.00 97.06 98 SER A N 1
ATOM 801 C CA . SER A 1 98 ? 10.467 2.192 -1.316 1.00 97.06 98 SER A CA 1
ATOM 802 C C . SER A 1 98 ? 10.700 1.769 -2.772 1.00 97.06 98 SER A C 1
ATOM 804 O O . SER A 1 98 ? 10.525 0.587 -3.088 1.00 97.06 98 SER A O 1
ATOM 806 N N . PRO A 1 99 ? 11.081 2.698 -3.671 1.00 95.88 99 PRO A N 1
ATOM 807 C CA . PRO A 1 99 ? 11.379 2.382 -5.064 1.00 95.88 99 PRO A CA 1
ATOM 808 C C . PRO A 1 99 ? 12.769 1.755 -5.252 1.00 95.88 99 PRO A C 1
ATOM 810 O O . PRO A 1 99 ? 13.026 1.206 -6.320 1.00 95.88 99 PRO A O 1
ATOM 813 N N . THR A 1 100 ? 13.643 1.844 -4.247 1.00 94.81 100 THR A N 1
ATOM 814 C CA . THR A 1 100 ? 15.022 1.336 -4.269 1.00 94.81 100 THR A CA 1
ATOM 815 C C . THR A 1 100 ? 15.393 0.677 -2.942 1.00 94.81 100 THR A C 1
ATOM 817 O O . THR A 1 100 ? 14.771 0.965 -1.911 1.00 94.81 100 THR A O 1
ATOM 820 N N . ASP A 1 101 ? 16.420 -0.173 -2.963 1.00 91.81 101 ASP A N 1
ATOM 821 C CA . ASP A 1 101 ? 16.967 -0.866 -1.781 1.00 91.81 101 ASP A CA 1
ATOM 822 C C . ASP A 1 101 ? 18.235 -0.187 -1.225 1.00 91.81 101 ASP A C 1
ATOM 824 O O . ASP A 1 101 ? 19.118 -0.810 -0.639 1.00 91.81 101 ASP A O 1
ATOM 828 N N . ASP A 1 102 ? 18.342 1.123 -1.439 1.00 88.00 102 ASP A N 1
ATOM 829 C CA . ASP A 1 102 ? 19.419 1.974 -0.931 1.00 88.00 102 ASP A CA 1
ATOM 830 C C . ASP A 1 102 ? 19.139 2.369 0.529 1.00 88.00 102 ASP A C 1
ATOM 832 O O . ASP A 1 102 ? 18.677 3.470 0.824 1.00 88.00 102 ASP A O 1
ATOM 836 N N . GLY A 1 103 ? 19.380 1.446 1.462 1.00 87.25 103 GLY A N 1
ATOM 837 C CA . GLY A 1 103 ? 19.360 1.753 2.897 1.00 87.25 103 GLY A CA 1
ATOM 838 C C . GLY A 1 103 ? 20.693 2.288 3.433 1.00 87.25 103 GLY A C 1
ATOM 839 O O . GLY A 1 103 ? 20.816 2.508 4.639 1.00 87.25 103 GLY A O 1
ATOM 840 N N . GLY A 1 104 ? 21.693 2.483 2.569 1.00 90.75 104 GLY A N 1
ATOM 841 C CA . GLY A 1 104 ? 23.064 2.806 2.955 1.00 90.75 104 GLY A CA 1
ATOM 842 C C . GLY A 1 104 ? 23.809 1.642 3.623 1.00 90.75 104 GLY A C 1
ATOM 843 O O . GLY A 1 104 ? 23.548 0.466 3.361 1.00 90.75 104 GLY A O 1
ATOM 844 N N . PHE A 1 105 ? 24.769 1.981 4.487 1.00 94.38 105 PHE A N 1
ATOM 845 C CA . PHE A 1 105 ? 25.613 1.024 5.205 1.00 94.38 105 PHE A CA 1
ATOM 846 C C . PHE A 1 105 ? 25.533 1.252 6.717 1.0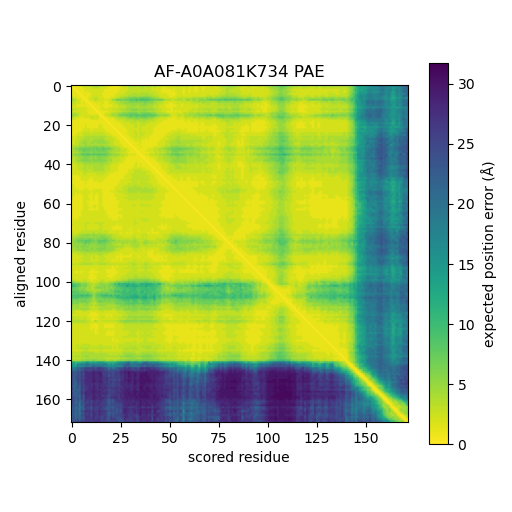0 94.38 105 PHE A C 1
ATOM 848 O O . PHE A 1 105 ? 25.413 2.389 7.174 1.00 94.38 105 PHE A O 1
ATOM 855 N N . ASP A 1 106 ? 25.614 0.175 7.497 1.00 94.06 106 ASP A N 1
ATOM 856 C CA . ASP A 1 106 ? 25.713 0.254 8.952 1.00 94.06 106 ASP A CA 1
ATOM 857 C C . ASP A 1 106 ? 27.107 0.719 9.416 1.00 94.06 106 ASP A C 1
ATOM 859 O O . ASP A 1 106 ? 28.027 0.920 8.620 1.00 94.06 106 ASP A O 1
ATOM 863 N N . ALA A 1 107 ? 27.279 0.876 10.732 1.00 94.88 107 ALA A N 1
ATOM 864 C CA . ALA A 1 107 ? 28.537 1.333 11.327 1.00 94.88 107 ALA A CA 1
ATOM 865 C C . ALA A 1 107 ? 29.746 0.417 11.036 1.00 94.88 107 ALA A C 1
ATOM 867 O O . ALA A 1 107 ? 30.884 0.848 11.209 1.00 94.88 107 ALA A O 1
ATOM 868 N N . ASN A 1 108 ? 29.514 -0.821 10.587 1.00 94.88 108 ASN A N 1
ATOM 869 C CA . ASN A 1 108 ? 30.550 -1.787 10.225 1.00 94.88 108 ASN A CA 1
ATOM 870 C C . ASN A 1 108 ? 30.743 -1.897 8.701 1.00 94.88 108 ASN A C 1
ATOM 872 O O . ASN A 1 108 ? 31.483 -2.765 8.239 1.00 94.88 108 ASN A O 1
ATOM 876 N N . GLY A 1 109 ? 30.076 -1.047 7.913 1.00 93.56 109 GLY A N 1
ATOM 877 C CA . GLY A 1 109 ? 30.151 -1.058 6.455 1.00 93.56 109 GLY A CA 1
ATOM 878 C C . GLY A 1 109 ? 29.310 -2.150 5.788 1.00 93.56 109 GLY A C 1
ATOM 879 O O . GLY A 1 109 ? 29.553 -2.470 4.625 1.00 93.56 109 GLY A O 1
ATOM 880 N N . LYS A 1 110 ? 28.330 -2.748 6.481 1.00 93.19 110 LYS A N 1
ATOM 881 C CA . LYS A 1 110 ? 27.420 -3.742 5.889 1.00 93.19 110 LYS A CA 1
ATOM 882 C C . LYS A 1 110 ? 26.195 -3.055 5.264 1.00 93.19 110 LYS A C 1
ATOM 884 O O . LYS A 1 110 ? 25.632 -2.173 5.909 1.00 93.19 110 LYS A O 1
ATOM 889 N N . PRO A 1 111 ? 25.731 -3.472 4.066 1.00 91.38 111 PRO A N 1
ATOM 890 C CA . PRO A 1 111 ? 24.516 -2.927 3.462 1.00 91.38 111 PRO A CA 1
ATOM 891 C C . PRO A 1 111 ? 23.288 -3.077 4.365 1.00 91.38 111 PRO A C 1
ATOM 893 O O . PRO A 1 111 ? 23.053 -4.148 4.940 1.00 91.38 111 PRO A O 1
ATOM 896 N N . ILE A 1 112 ? 22.495 -2.013 4.453 1.00 93.00 112 ILE A N 1
ATOM 897 C CA . ILE A 1 112 ? 21.185 -2.006 5.100 1.00 93.00 112 ILE A CA 1
ATOM 898 C C . ILE A 1 112 ? 20.130 -2.139 4.006 1.00 93.00 112 ILE A C 1
ATOM 900 O O . ILE A 1 112 ? 20.068 -1.318 3.098 1.00 93.00 112 ILE A O 1
ATOM 904 N N . TYR A 1 113 ? 19.282 -3.156 4.125 1.00 90.12 113 TYR A N 1
ATOM 905 C CA . TYR A 1 113 ? 18.174 -3.377 3.201 1.00 90.12 113 TYR A CA 1
ATOM 906 C C . TYR A 1 113 ? 16.910 -2.677 3.700 1.00 90.12 113 TYR A C 1
ATOM 908 O O . TYR A 1 113 ? 16.541 -2.783 4.878 1.00 90.12 113 TYR A O 1
ATOM 916 N N . ILE A 1 114 ? 16.223 -1.979 2.803 1.00 92.56 114 ILE A N 1
ATOM 917 C CA . ILE A 1 114 ? 14.959 -1.319 3.092 1.00 92.56 114 ILE A CA 1
ATOM 918 C C . ILE A 1 114 ? 13.836 -2.355 3.018 1.00 92.56 114 ILE A C 1
ATOM 920 O O . ILE A 1 114 ? 13.581 -3.006 2.004 1.00 92.56 114 ILE A O 1
ATOM 924 N N . ARG A 1 115 ? 13.084 -2.484 4.114 1.00 91.38 115 ARG A N 1
ATOM 925 C CA . ARG A 1 115 ? 11.892 -3.337 4.122 1.00 91.38 115 ARG A CA 1
ATOM 926 C C . ARG A 1 115 ? 10.881 -2.854 3.088 1.00 91.38 115 ARG A C 1
ATOM 928 O O . ARG A 1 115 ? 10.591 -1.664 3.000 1.00 91.38 115 ARG A O 1
ATOM 935 N N . ASN A 1 116 ? 10.272 -3.806 2.384 1.00 94.81 116 ASN A N 1
ATOM 936 C CA . ASN A 1 116 ? 9.281 -3.539 1.342 1.00 94.81 116 ASN A CA 1
ATOM 937 C C . ASN A 1 116 ? 9.826 -2.647 0.208 1.00 94.81 116 ASN A C 1
ATOM 939 O O . ASN A 1 116 ? 9.073 -1.867 -0.376 1.00 94.81 116 ASN A O 1
ATOM 943 N N . ALA A 1 117 ? 11.116 -2.760 -0.108 1.00 97.06 117 ALA A N 1
ATOM 944 C CA . ALA A 1 117 ? 11.725 -2.119 -1.264 1.00 97.06 117 ALA A CA 1
ATOM 945 C C . ALA A 1 117 ? 11.688 -2.999 -2.519 1.00 97.06 117 ALA A C 1
ATOM 947 O O . ALA A 1 117 ? 11.477 -4.217 -2.455 1.00 97.06 117 ALA A O 1
ATOM 948 N N . PHE A 1 118 ? 11.862 -2.349 -3.665 1.00 96.94 118 PHE A N 1
ATOM 949 C CA . PHE A 1 118 ? 12.404 -2.979 -4.865 1.00 96.94 118 PHE A CA 1
ATOM 950 C C . PHE A 1 118 ? 13.937 -3.054 -4.753 1.00 96.94 118 PHE A C 1
ATOM 952 O O . PHE A 1 118 ? 14.493 -2.167 -4.118 1.00 96.94 118 PHE A O 1
ATOM 959 N N . PRO A 1 119 ? 14.615 -4.037 -5.378 1.00 96.31 119 PRO A N 1
ATOM 960 C CA . PRO A 1 119 ? 14.075 -4.989 -6.345 1.00 96.31 119 PRO A CA 1
ATOM 961 C C . PRO A 1 119 ? 13.351 -6.169 -5.687 1.00 96.31 119 PRO A C 1
ATOM 963 O O . PRO A 1 119 ? 13.794 -6.739 -4.699 1.00 96.31 119 PRO A O 1
ATOM 966 N N . ASP A 1 120 ? 12.232 -6.570 -6.285 1.00 96.19 120 ASP A N 1
ATOM 967 C CA . ASP A 1 120 ? 11.507 -7.797 -5.952 1.00 96.19 120 ASP A CA 1
ATOM 968 C C . ASP A 1 120 ? 10.747 -8.256 -7.197 1.00 96.19 120 ASP A C 1
ATOM 970 O O . ASP A 1 120 ? 9.779 -7.622 -7.627 1.00 96.19 120 ASP A O 1
ATOM 974 N N . MET A 1 121 ? 11.232 -9.334 -7.809 1.00 93.75 121 MET A N 1
ATOM 975 C CA . MET A 1 121 ? 10.691 -9.841 -9.072 1.00 93.75 121 MET A CA 1
ATOM 976 C C . MET A 1 121 ? 9.349 -10.549 -8.898 1.00 93.75 121 MET A C 1
ATOM 978 O O . MET A 1 121 ? 8.566 -10.588 -9.840 1.00 93.75 121 MET A O 1
ATOM 982 N N . ASN A 1 122 ? 9.058 -11.059 -7.699 1.00 96.94 122 ASN A N 1
ATOM 983 C CA . ASN A 1 122 ? 7.834 -11.813 -7.426 1.00 96.94 122 ASN A CA 1
ATOM 984 C C . ASN A 1 122 ? 6.699 -10.910 -6.933 1.00 96.94 122 ASN A C 1
ATOM 986 O O . ASN A 1 122 ? 5.550 -11.340 -6.866 1.00 96.94 122 ASN A O 1
ATOM 990 N N . TYR A 1 123 ? 7.001 -9.658 -6.581 1.00 98.38 123 TYR A N 1
ATOM 991 C CA . TYR A 1 123 ? 6.037 -8.748 -5.970 1.00 98.38 123 TYR A CA 1
ATOM 992 C C . TYR A 1 123 ? 4.746 -8.585 -6.779 1.00 98.38 123 TYR A C 1
ATOM 994 O O . TYR A 1 123 ? 3.669 -8.688 -6.198 1.00 98.38 123 TYR A O 1
ATOM 1002 N N . LEU A 1 124 ? 4.830 -8.352 -8.096 1.00 98.19 124 LEU A N 1
ATOM 1003 C CA . LEU A 1 124 ? 3.632 -8.131 -8.918 1.00 98.19 124 LEU A CA 1
ATOM 1004 C C . LEU A 1 124 ? 2.728 -9.370 -8.965 1.00 98.19 124 LEU A C 1
ATOM 1006 O O . LEU A 1 124 ? 1.506 -9.228 -8.989 1.00 98.19 124 LEU A O 1
ATOM 1010 N N . ASP A 1 125 ? 3.301 -10.571 -8.928 1.00 98.12 125 ASP A N 1
ATOM 1011 C CA . ASP A 1 125 ? 2.528 -11.811 -8.888 1.00 98.12 125 ASP A CA 1
ATOM 1012 C C . ASP A 1 125 ? 1.921 -12.036 -7.498 1.00 98.12 125 ASP A C 1
ATOM 1014 O O . ASP A 1 125 ? 0.723 -12.294 -7.382 1.00 98.12 125 ASP A O 1
ATOM 1018 N N . ASN A 1 126 ? 2.710 -11.838 -6.441 1.00 98.50 126 ASN A N 1
ATOM 1019 C CA . ASN A 1 126 ? 2.258 -11.982 -5.058 1.00 98.50 126 ASN A CA 1
ATOM 1020 C C . ASN A 1 126 ? 1.110 -11.019 -4.729 1.00 98.50 126 ASN A C 1
ATOM 1022 O O . ASN A 1 126 ? 0.061 -11.457 -4.264 1.00 98.50 126 ASN A O 1
ATOM 1026 N N . VAL A 1 127 ? 1.252 -9.727 -5.042 1.00 98.56 127 VAL A N 1
ATOM 1027 C CA . VAL A 1 127 ? 0.196 -8.737 -4.772 1.00 98.56 127 VAL A CA 1
ATOM 1028 C C . VAL A 1 127 ? -1.061 -9.012 -5.599 1.00 98.56 127 VAL A C 1
ATOM 1030 O O . VAL A 1 127 ? -2.173 -8.776 -5.135 1.00 98.56 127 VAL A O 1
ATOM 1033 N N . THR A 1 128 ? -0.918 -9.573 -6.805 1.00 98.38 128 THR A N 1
ATOM 1034 C CA . THR A 1 128 ? -2.065 -10.008 -7.615 1.00 98.38 128 THR A CA 1
ATOM 1035 C C . THR A 1 128 ? -2.820 -11.153 -6.933 1.00 98.38 128 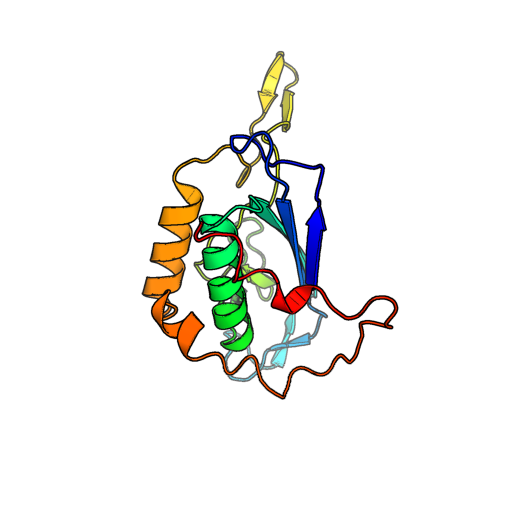THR A C 1
ATOM 1037 O O . THR A 1 128 ? -4.052 -11.146 -6.917 1.00 98.38 128 THR A O 1
ATOM 1040 N N . LEU A 1 129 ? -2.108 -12.118 -6.340 1.00 98.38 129 LEU A N 1
ATOM 1041 C CA . LEU A 1 129 ? -2.713 -13.214 -5.575 1.00 98.38 129 LEU A CA 1
ATOM 1042 C C . LEU A 1 129 ? -3.386 -12.719 -4.287 1.00 98.38 129 LEU A C 1
ATOM 1044 O O . LEU A 1 129 ? -4.485 -13.168 -3.966 1.00 98.38 129 LEU A O 1
ATOM 1048 N N . GLU A 1 130 ? -2.769 -11.773 -3.583 1.00 98.62 130 GLU A N 1
ATOM 1049 C CA . GLU A 1 130 ? -3.340 -11.133 -2.389 1.00 98.62 130 GLU A CA 1
ATOM 1050 C C . GLU A 1 130 ? -4.607 -10.337 -2.719 1.00 98.62 130 GLU A C 1
ATOM 1052 O O . GLU A 1 130 ? -5.623 -10.442 -2.039 1.00 98.62 130 GLU A O 1
ATOM 1057 N N . LEU A 1 131 ? -4.601 -9.584 -3.818 1.00 98.56 131 LEU A N 1
ATOM 1058 C CA . LEU A 1 131 ? -5.802 -8.907 -4.304 1.00 98.56 131 LEU A CA 1
ATOM 1059 C C . LEU A 1 131 ? -6.905 -9.915 -4.649 1.00 98.56 131 LEU A C 1
ATOM 1061 O O . LEU A 1 131 ? -8.066 -9.714 -4.283 1.00 98.56 131 LEU A O 1
ATOM 1065 N N . ALA A 1 132 ? -6.546 -11.029 -5.291 1.00 97.88 132 ALA A N 1
ATOM 1066 C CA . ALA A 1 132 ? -7.496 -12.074 -5.653 1.00 97.88 132 ALA A CA 1
ATOM 1067 C C . ALA A 1 132 ? -8.092 -12.791 -4.433 1.00 97.88 132 ALA A C 1
ATOM 1069 O O . ALA A 1 132 ? -9.282 -13.126 -4.466 1.00 97.88 132 ALA A O 1
ATOM 1070 N N . SER A 1 133 ? -7.317 -13.001 -3.362 1.00 97.94 133 SER A N 1
ATOM 1071 C CA . SER A 1 133 ? -7.820 -13.571 -2.102 1.00 97.94 133 SER A CA 1
ATOM 1072 C C . SER A 1 133 ? -8.807 -12.630 -1.402 1.00 97.94 133 SER A C 1
ATOM 1074 O O . SER A 1 133 ? -9.760 -13.095 -0.781 1.00 97.94 133 SER A O 1
ATOM 1076 N N . MET A 1 134 ? -8.659 -11.320 -1.616 1.00 97.06 134 MET A N 1
ATOM 1077 C CA . MET A 1 134 ? -9.588 -10.274 -1.175 1.00 97.06 134 MET A CA 1
ATOM 1078 C C . MET A 1 134 ? -10.755 -10.039 -2.155 1.00 97.06 134 MET A C 1
ATOM 1080 O O . MET A 1 134 ? -11.531 -9.095 -2.002 1.00 97.06 134 MET A O 1
ATOM 1084 N N . GLY A 1 135 ? -10.905 -10.889 -3.177 1.00 97.25 135 GLY A N 1
ATOM 1085 C CA . GLY A 1 135 ? -12.013 -10.826 -4.132 1.00 97.25 135 GLY A CA 1
ATOM 1086 C C . GLY A 1 135 ? -11.848 -9.785 -5.244 1.00 97.25 135 GLY A C 1
ATOM 1087 O O . GLY A 1 135 ? -12.839 -9.419 -5.875 1.00 97.25 135 GLY A O 1
ATOM 1088 N N . VAL A 1 136 ? -10.629 -9.303 -5.499 1.00 97.50 136 VAL A N 1
ATOM 1089 C CA . VAL A 1 136 ? -10.303 -8.398 -6.612 1.00 97.50 136 VAL A CA 1
ATOM 1090 C C . VAL A 1 136 ? -9.429 -9.124 -7.627 1.00 97.50 136 VAL A C 1
ATOM 1092 O O . VAL A 1 136 ? -8.289 -9.477 -7.349 1.00 97.50 136 VAL A O 1
ATOM 1095 N N . ARG A 1 137 ? -9.952 -9.353 -8.829 1.00 95.19 137 ARG A N 1
ATOM 1096 C CA . ARG A 1 137 ? -9.306 -10.124 -9.898 1.00 95.19 137 ARG A CA 1
ATOM 1097 C C . ARG A 1 137 ? -9.123 -9.263 -11.153 1.00 95.19 137 ARG A C 1
ATOM 1099 O O . ARG A 1 137 ? -9.861 -8.296 -11.340 1.00 95.19 137 ARG A O 1
ATOM 1106 N N . PRO A 1 138 ? -8.230 -9.643 -12.085 1.00 89.94 138 PRO A N 1
ATOM 1107 C CA . PRO A 1 138 ? -8.087 -8.935 -13.362 1.00 89.94 138 PRO A CA 1
ATOM 1108 C C . PRO A 1 138 ? -9.402 -8.801 -14.155 1.00 89.94 138 PRO A C 1
ATOM 1110 O O . PRO A 1 138 ? -9.612 -7.824 -14.869 1.00 89.94 138 PRO A O 1
ATOM 1113 N N . SER A 1 139 ? -10.338 -9.745 -14.003 1.00 91.00 139 SER A N 1
ATOM 1114 C CA . SER A 1 139 ? -11.670 -9.668 -14.619 1.00 91.00 139 SER A CA 1
ATOM 1115 C C . SER A 1 139 ? -12.520 -8.497 -14.117 1.00 91.00 139 SER A C 1
ATOM 1117 O O . SER A 1 139 ? -13.345 -7.995 -14.878 1.00 91.00 139 SER A O 1
ATOM 1119 N N . ASP A 1 140 ? -12.317 -8.035 -12.878 1.00 90.06 140 ASP A N 1
ATOM 1120 C CA . ASP A 1 140 ? -13.043 -6.891 -12.313 1.00 90.06 140 ASP A CA 1
ATOM 1121 C C . ASP A 1 140 ? -12.681 -5.569 -13.015 1.00 90.06 140 ASP A C 1
ATOM 1123 O O . ASP A 1 140 ? -13.498 -4.649 -13.044 1.00 90.06 140 ASP A O 1
ATOM 1127 N N . ILE A 1 141 ? -11.500 -5.485 -13.644 1.00 88.00 141 ILE A N 1
ATOM 1128 C CA . ILE A 1 141 ? -11.051 -4.305 -14.407 1.00 88.00 141 ILE A CA 1
ATOM 1129 C C . ILE A 1 141 ? -12.007 -4.028 -15.574 1.00 88.00 141 ILE A C 1
ATOM 1131 O O . ILE A 1 141 ? -12.363 -2.882 -15.831 1.00 88.00 141 ILE A O 1
ATOM 1135 N N . LYS A 1 142 ? -12.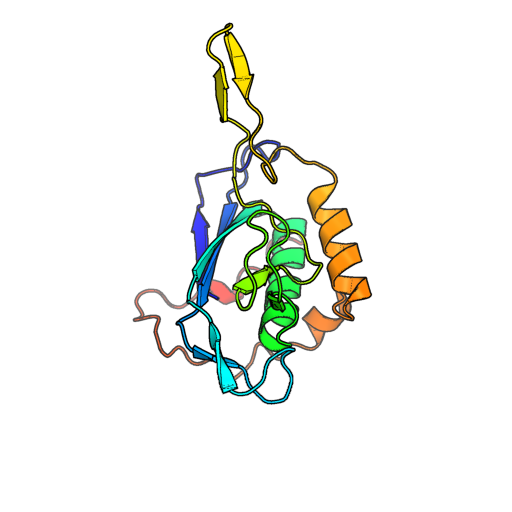485 -5.076 -16.258 1.00 72.69 142 LYS A N 1
ATOM 1136 C CA . LYS A 1 142 ? -13.390 -4.947 -17.416 1.00 72.69 142 LYS A CA 1
ATOM 1137 C C . LYS A 1 142 ? -14.784 -4.439 -17.034 1.00 72.69 142 LYS A C 1
ATOM 1139 O O . LYS A 1 142 ? -15.480 -3.893 -17.882 1.00 72.69 142 LYS A O 1
ATOM 1144 N N . GLY A 1 143 ? -15.188 -4.622 -15.775 1.00 57.72 143 GLY A N 1
ATOM 1145 C CA . GLY A 1 143 ? -16.450 -4.115 -15.232 1.00 57.72 143 GLY A CA 1
ATOM 1146 C C . GLY A 1 143 ? -16.405 -2.637 -14.838 1.00 57.72 143 GLY A C 1
ATOM 1147 O O . GLY A 1 143 ? -17.446 -2.065 -14.512 1.00 57.72 143 GLY A O 1
ATOM 1148 N N . MET A 1 144 ? -15.228 -1.996 -14.871 1.00 56.75 144 MET A N 1
ATOM 1149 C CA . MET A 1 144 ? -15.129 -0.551 -14.703 1.00 56.75 144 MET A CA 1
ATOM 1150 C C . MET A 1 144 ? -15.685 0.133 -15.955 1.00 56.75 144 MET A C 1
ATOM 1152 O O . MET A 1 144 ? -14.998 0.277 -16.964 1.00 56.75 144 MET A O 1
ATOM 1156 N N . ASN A 1 145 ? -16.933 0.603 -15.882 1.00 41.38 145 ASN A N 1
ATOM 1157 C CA . ASN A 1 145 ? -17.421 1.656 -16.769 1.00 41.38 145 ASN A CA 1
ATOM 1158 C C . ASN A 1 145 ? -16.578 2.919 -16.516 1.00 41.38 145 ASN A C 1
ATOM 1160 O O . ASN A 1 145 ? -16.950 3.785 -15.731 1.00 41.38 145 ASN A O 1
ATOM 1164 N N . ILE A 1 146 ? -15.431 3.032 -17.193 1.00 45.16 146 ILE A N 1
ATOM 1165 C CA . ILE A 1 146 ? -14.597 4.250 -17.234 1.00 45.16 146 ILE A CA 1
ATOM 1166 C C . ILE A 1 146 ? -15.357 5.405 -17.928 1.00 45.16 146 ILE A C 1
ATOM 1168 O O . ILE A 1 146 ? -14.935 6.557 -17.934 1.00 45.16 146 ILE A O 1
ATOM 1172 N N . THR A 1 147 ? -16.550 5.143 -18.459 1.00 35.19 147 THR A N 1
ATOM 1173 C CA . THR A 1 147 ? -17.483 6.147 -18.955 1.00 35.19 147 THR A CA 1
ATOM 1174 C C . THR A 1 147 ? -18.423 6.637 -17.844 1.00 35.19 147 THR A C 1
ATOM 1176 O O . THR A 1 147 ? -19.377 5.968 -17.462 1.00 35.19 147 THR A O 1
ATOM 1179 N N . LYS A 1 148 ? -18.199 7.889 -17.416 1.00 33.91 148 LYS A N 1
ATOM 1180 C CA . LYS A 1 148 ? -19.146 8.766 -16.693 1.00 33.91 148 LYS A CA 1
ATOM 1181 C C . LYS A 1 148 ? -19.431 8.434 -15.215 1.00 33.91 148 LYS A C 1
ATOM 1183 O O . LYS A 1 148 ? -20.559 8.071 -14.899 1.00 33.91 148 LYS A O 1
ATOM 1188 N N . ARG A 1 149 ? -18.476 8.667 -14.296 1.00 29.12 149 ARG A N 1
ATOM 1189 C CA . ARG A 1 149 ? -18.703 9.252 -12.933 1.00 29.12 149 ARG A CA 1
ATOM 1190 C C . ARG A 1 149 ? -17.465 9.209 -12.022 1.00 29.12 149 ARG A C 1
ATOM 1192 O O . ARG A 1 149 ? -17.525 8.816 -10.862 1.00 29.12 149 ARG A O 1
ATOM 1199 N N . THR A 1 150 ? -16.346 9.721 -12.513 1.00 29.23 150 THR A N 1
ATOM 1200 C CA . THR A 1 150 ? -15.303 10.249 -11.624 1.00 29.23 150 THR A CA 1
ATOM 1201 C C . THR A 1 150 ? -14.915 11.621 -12.150 1.00 29.23 150 THR A C 1
ATOM 1203 O O . THR A 1 150 ? -13.869 11.804 -12.755 1.00 29.23 150 THR A O 1
ATOM 1206 N N . THR A 1 151 ? -15.819 12.590 -11.992 1.00 28.84 151 THR A N 1
ATOM 1207 C CA . THR A 1 151 ? -15.416 13.999 -11.934 1.00 28.84 151 THR A CA 1
ATOM 1208 C C . THR A 1 151 ? -14.494 14.114 -10.716 1.00 28.84 151 THR A C 1
ATOM 1210 O O . THR A 1 151 ? -14.888 13.763 -9.609 1.00 28.84 151 THR A O 1
ATOM 1213 N N . LEU A 1 152 ? -13.192 14.333 -10.894 1.00 36.91 152 LEU A N 1
ATOM 1214 C CA . LEU A 1 152 ? -12.588 15.626 -11.237 1.00 36.91 152 LEU A CA 1
ATOM 1215 C C . LEU A 1 152 ? -12.846 16.731 -10.198 1.00 36.91 152 LEU A C 1
ATOM 1217 O O . LEU A 1 152 ? -12.620 17.895 -10.493 1.00 36.91 152 LEU A O 1
ATOM 1221 N N . ASP A 1 153 ? -13.198 16.396 -8.955 1.00 29.89 153 ASP A N 1
ATOM 1222 C CA . ASP A 1 153 ? -13.067 17.354 -7.847 1.00 29.89 153 ASP A CA 1
ATOM 1223 C C . ASP A 1 153 ? -11.631 17.327 -7.305 1.00 29.89 153 ASP A C 1
ATOM 1225 O O . ASP A 1 153 ? -11.330 16.752 -6.260 1.00 29.89 153 ASP A O 1
ATOM 1229 N N . GLY A 1 154 ? -10.709 17.922 -8.068 1.00 30.38 154 GLY A N 1
ATOM 1230 C CA . GLY A 1 154 ? -9.363 18.237 -7.579 1.00 30.38 154 GLY A CA 1
ATOM 1231 C C . GLY A 1 154 ? -8.263 18.367 -8.631 1.00 30.38 154 GLY A C 1
ATOM 1232 O O . GLY A 1 154 ? -7.239 18.981 -8.344 1.00 30.38 154 GLY A O 1
ATOM 1233 N N . MET A 1 155 ? -8.456 17.859 -9.850 1.00 34.53 155 MET A N 1
ATOM 1234 C CA . MET A 1 155 ? -7.519 18.109 -10.949 1.00 34.53 155 MET A CA 1
ATOM 1235 C C . MET A 1 155 ? -7.985 19.348 -11.706 1.00 34.53 155 MET A C 1
ATOM 1237 O O . MET A 1 155 ? -8.843 19.272 -12.580 1.00 34.53 155 MET A O 1
ATOM 1241 N N . LYS A 1 156 ? -7.435 20.509 -11.331 1.00 31.45 156 LYS A N 1
ATOM 1242 C CA . LYS A 1 156 ? -7.458 21.671 -12.219 1.00 31.45 156 LYS A CA 1
ATOM 1243 C C . LYS A 1 156 ? -6.719 21.289 -13.499 1.00 31.45 156 LYS A C 1
ATOM 1245 O O . LYS A 1 156 ? -5.572 20.854 -13.465 1.00 31.45 156 LYS A O 1
ATOM 1250 N N . THR A 1 157 ? -7.464 21.413 -14.579 1.00 37.81 157 THR A N 1
ATOM 1251 C CA . THR A 1 157 ? -7.151 21.137 -15.973 1.00 37.81 157 THR A CA 1
ATOM 1252 C C . THR A 1 157 ? -6.062 22.055 -16.510 1.00 37.81 157 THR A C 1
ATOM 1254 O O . THR A 1 157 ? -6.132 23.260 -16.284 1.00 37.81 157 THR A O 1
ATOM 1257 N N . GLU A 1 158 ? -5.143 21.492 -17.291 1.00 27.59 158 GLU A N 1
ATOM 1258 C CA . GLU A 1 158 ? -4.725 22.023 -18.595 1.00 27.59 158 GLU A CA 1
ATOM 1259 C C . GLU A 1 158 ? -3.999 20.890 -19.343 1.00 27.59 158 GLU A C 1
ATOM 1261 O O . GLU A 1 158 ? -2.913 20.469 -18.948 1.00 27.59 158 GLU A O 1
ATOM 1266 N N . GLY A 1 159 ? -4.651 20.346 -20.379 1.00 31.94 159 GLY A N 1
ATOM 1267 C CA . GLY A 1 159 ? -4.134 19.259 -21.222 1.00 31.94 159 GLY A CA 1
ATOM 1268 C C . GLY A 1 159 ? -4.966 17.975 -21.176 1.00 31.94 159 GLY A C 1
ATOM 1269 O O . GLY A 1 159 ? -4.442 16.909 -20.858 1.00 31.94 159 GLY A O 1
ATOM 1270 N N . ASP A 1 160 ? -6.262 18.080 -21.468 1.00 40.84 160 ASP A N 1
ATOM 1271 C CA . ASP A 1 160 ? -7.108 16.930 -21.790 1.00 40.84 160 ASP A CA 1
ATOM 1272 C C . ASP A 1 160 ? -6.650 16.326 -23.129 1.00 40.84 160 ASP A C 1
ATOM 1274 O O . ASP A 1 160 ? -6.590 17.063 -24.106 1.00 40.84 160 ASP A O 1
ATOM 1278 N N . ASP A 1 161 ? -6.281 15.031 -23.139 1.00 34.38 161 ASP A N 1
ATOM 1279 C CA . ASP A 1 161 ? -6.528 14.077 -24.251 1.00 34.38 161 ASP A CA 1
ATOM 1280 C C . ASP A 1 161 ? -5.939 12.656 -24.017 1.00 34.38 161 ASP A C 1
ATOM 1282 O O . ASP A 1 161 ? -6.417 11.679 -24.591 1.00 34.38 161 ASP A O 1
ATOM 1286 N N . GLU A 1 162 ? -4.960 12.448 -23.127 1.00 33.44 162 GLU A N 1
ATOM 1287 C CA . GLU A 1 162 ? -4.143 11.209 -23.173 1.00 33.44 162 GLU A CA 1
ATOM 1288 C C . GLU A 1 162 ? -4.477 10.082 -22.174 1.00 33.44 162 GLU A C 1
ATOM 1290 O O . GLU A 1 162 ? -3.857 9.018 -22.211 1.00 33.44 162 GLU A O 1
ATOM 1295 N N . ALA A 1 163 ? -5.484 10.230 -21.308 1.00 37.47 163 ALA A N 1
ATOM 1296 C CA . ALA A 1 163 ? -5.951 9.094 -20.496 1.00 37.47 163 ALA A CA 1
ATOM 1297 C C . ALA A 1 163 ? -6.586 7.978 -21.363 1.00 37.47 163 ALA A C 1
ATOM 1299 O O . ALA A 1 163 ? -6.709 6.838 -20.915 1.00 37.47 163 ALA A O 1
ATOM 1300 N N . PHE A 1 164 ? -6.962 8.303 -22.607 1.00 36.56 164 PHE A N 1
ATOM 1301 C CA . PHE A 1 164 ? -7.675 7.428 -23.541 1.00 36.56 164 PHE A CA 1
ATOM 1302 C C . PHE A 1 164 ? -6.788 6.764 -24.612 1.00 36.56 164 PHE A C 1
ATOM 1304 O O . PHE A 1 164 ? -7.224 5.796 -25.231 1.00 36.56 164 PHE A O 1
ATOM 1311 N N . GLN A 1 165 ? -5.533 7.195 -24.785 1.00 33.75 165 GLN A N 1
ATOM 1312 C CA . GLN A 1 165 ? -4.595 6.588 -25.747 1.00 33.75 165 GLN A CA 1
ATOM 1313 C C . GLN A 1 165 ? -3.816 5.390 -25.156 1.00 33.75 165 GLN A C 1
ATOM 1315 O O . GLN A 1 165 ? -3.238 4.582 -25.881 1.00 33.75 165 GLN A O 1
ATOM 1320 N N . LEU A 1 166 ? -3.880 5.199 -23.833 1.00 38.50 166 LEU A N 1
ATOM 1321 C CA . LEU A 1 166 ? -3.142 4.186 -23.059 1.00 38.50 166 LEU A CA 1
ATOM 1322 C C . LEU A 1 166 ? -3.539 2.711 -23.319 1.00 38.50 166 LEU A C 1
ATOM 1324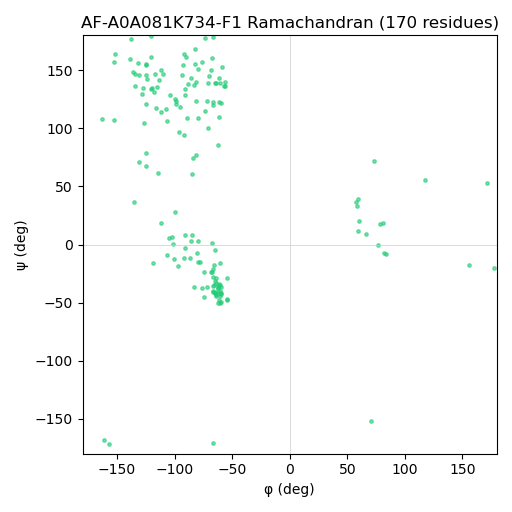 O O . LEU A 1 166 ? -2.962 1.816 -22.705 1.00 38.50 166 LEU A O 1
ATOM 1328 N N . VAL A 1 167 ? -4.491 2.434 -24.222 1.00 38.41 167 VAL A N 1
ATOM 1329 C CA . VAL A 1 167 ? -4.980 1.074 -24.554 1.00 38.41 167 VAL A CA 1
ATOM 1330 C C . VAL A 1 167 ? -4.752 0.694 -26.033 1.00 38.41 167 VAL A C 1
ATOM 1332 O O . VAL A 1 167 ? -4.781 -0.486 -26.367 1.00 38.41 167 VAL A O 1
ATOM 1335 N N . SER A 1 168 ? -4.474 1.653 -26.924 1.00 27.95 168 SER A N 1
ATOM 1336 C CA . SER A 1 168 ? -4.363 1.410 -28.378 1.00 27.95 168 SER A CA 1
ATOM 1337 C C . SER A 1 168 ? -2.992 0.880 -28.815 1.00 27.95 168 SER A C 1
ATOM 1339 O O . SER A 1 168 ? -2.907 0.027 -29.697 1.00 27.95 168 SER A O 1
ATOM 1341 N N . ASP A 1 169 ? -1.911 1.344 -28.185 1.00 30.88 169 ASP A N 1
ATOM 1342 C CA . ASP A 1 169 ? -0.569 1.215 -28.776 1.00 30.88 169 ASP A CA 1
ATOM 1343 C C . ASP A 1 169 ? 0.296 0.120 -28.126 1.00 30.88 169 ASP A C 1
ATOM 1345 O O . ASP A 1 169 ? 1.451 -0.069 -28.491 1.00 30.88 169 ASP A O 1
ATOM 1349 N N . ALA A 1 170 ? -0.273 -0.664 -27.205 1.00 32.12 170 ALA A N 1
ATOM 1350 C CA . ALA A 1 170 ? 0.377 -1.839 -26.613 1.00 32.12 170 ALA A CA 1
ATOM 1351 C C . ALA A 1 170 ? 0.088 -3.157 -27.372 1.00 32.12 170 ALA A C 1
ATOM 1353 O O . ALA A 1 170 ? 0.438 -4.231 -26.884 1.00 32.12 170 ALA A O 1
ATOM 1354 N N . ALA A 1 171 ? -0.562 -3.092 -28.544 1.00 28.58 171 ALA A N 1
ATOM 1355 C CA . ALA A 1 171 ? -0.970 -4.256 -29.343 1.00 28.58 171 ALA A CA 1
ATOM 1356 C C . ALA A 1 171 ? -0.674 -4.121 -30.855 1.00 28.58 171 ALA A C 1
ATOM 1358 O O . ALA A 1 171 ? -1.455 -4.595 -31.685 1.00 28.58 171 ALA A O 1
ATOM 1359 N N . LYS A 1 172 ? 0.455 -3.502 -31.221 1.00 29.61 172 LYS A N 1
ATOM 1360 C CA . LYS A 1 172 ? 1.064 -3.629 -32.555 1.00 29.61 172 LYS A CA 1
ATOM 1361 C C . LYS A 1 172 ? 2.552 -3.915 -32.441 1.00 29.61 172 LYS A C 1
ATOM 1363 O O . LYS A 1 172 ? 3.203 -3.243 -31.614 1.00 29.61 172 LYS A O 1
#

Solvent-accessible surface area (backbone atoms only — not comparable to full-atom values): 10301 Å² total; per-residue (Å²): 118,48,81,44,80,36,75,90,42,50,28,42,89,41,81,97,33,16,17,34,42,38,38,43,74,44,73,56,51,63,35,49,87,90,38,89,56,57,74,39,68,31,63,45,51,75,49,58,28,49,39,47,53,46,74,68,34,49,54,51,52,53,45,50,52,53,33,48,78,68,58,47,49,51,43,61,39,64,32,85,91,77,69,42,66,49,26,76,32,77,45,80,50,76,66,30,58,30,47,46,50,81,51,54,59,48,100,86,70,46,80,34,77,42,80,48,28,20,61,57,90,59,49,71,60,52,39,48,52,37,34,38,76,74,73,41,47,82,72,58,59,77,69,56,69,85,72,85,84,77,80,70,88,76,67,84,82,88,80,92,73,65,89,73,55,80,73,68,74,88,76,118

Radius of gyration: 18.1 Å; Cα contacts (8 Å, |Δi|>4): 265; chains: 1; bounding box: 50×36×52 Å

Foldseek 3Di:
DDKDWAQPDAFAPGPPFTKIKDKDWFAKDADPPPAPDHRDTEHIDMAIFMFTRDPLSVLLVLLVVVCVVVVQQWGFAQDPVPRDHRYIDGRQQQTQRESYQQPDADPVRHRDGDPSGDDDPCNSVNNQVSSVVVVRHSVVSVVPPPPDDDDDPPDDDDDPDPVPVVPPPVPD

pLDDT: mean 84.89, std 23.17, range [27.59, 98.62]